Protein AF-A0A1I7Z5W1-F1 (afdb_monomer)

Radius of gyration: 34.28 Å; Cα contacts (8 Å, |Δi|>4): 39; chains: 1; bounding box: 68×54×95 Å

Solvent-accessible surface area (backbone atoms only — not comparable to full-atom values): 5970 Å² total; per-residue (Å²): 135,83,83,87,71,63,95,78,66,67,99,78,83,84,80,49,66,83,51,52,70,49,29,43,72,46,82,38,74,94,76,72,46,76,49,78,42,72,19,62,42,97,88,67,46,63,47,83,57,72,77,74,76,73,77,86,79,73,87,86,83,80,85,78,77,80,81,87,75,85,74,85,87,80,80,84,93,81,85,84,133

Sequence (81 aa):
MGMDLPPSVGELWILGDVFIGRYYTVFDFGQNRVGFAVARDIEGRAGYAPLSFHRAGRSIDRPREPSSSSQDDSSEEDAMF

Structure (mmCIF, N/CA/C/O backbone):
data_AF-A0A1I7Z5W1-F1
#
_entry.id   AF-A0A1I7Z5W1-F1
#
loop_
_atom_site.group_PDB
_atom_site.id
_atom_site.type_symbol
_atom_site.label_atom_id
_atom_site.label_alt_id
_atom_site.label_comp_id
_atom_site.label_asym_id
_atom_site.label_entity_id
_atom_site.label_seq_id
_atom_site.pdbx_PDB_ins_code
_atom_site.Cartn_x
_atom_site.Cartn_y
_atom_site.Cartn_z
_atom_site.occupancy
_atom_site.B_iso_or_equiv
_atom_site.auth_seq_id
_atom_site.auth_comp_id
_atom_site.auth_asym_id
_atom_site.auth_atom_id
_atom_site.pdbx_PDB_model_num
ATOM 1 N N . MET A 1 1 ? -6.428 18.353 5.944 1.00 51.47 1 MET A N 1
ATOM 2 C CA . MET A 1 1 ? -7.064 17.813 7.163 1.00 51.47 1 MET A CA 1
ATOM 3 C C . MET A 1 1 ? -6.190 16.667 7.642 1.00 51.47 1 MET A C 1
ATOM 5 O O . MET A 1 1 ? -5.883 15.808 6.826 1.00 51.47 1 MET A O 1
ATOM 9 N N . GLY A 1 2 ? -5.681 16.734 8.874 1.00 71.56 2 GLY A N 1
ATOM 10 C CA . GLY A 1 2 ? -4.849 15.678 9.461 1.00 71.56 2 GLY A CA 1
ATOM 11 C C . GLY A 1 2 ? -5.715 14.548 10.013 1.00 71.56 2 GLY A C 1
ATOM 12 O O . GLY A 1 2 ? -6.873 14.776 10.350 1.00 71.56 2 GLY A O 1
ATOM 13 N N . MET A 1 3 ? -5.173 13.334 10.056 1.00 74.12 3 MET A N 1
ATOM 14 C CA . MET A 1 3 ? -5.823 12.200 10.708 1.00 74.12 3 MET A CA 1
ATOM 15 C C . MET A 1 3 ? -5.535 12.293 12.212 1.00 74.12 3 MET A C 1
ATOM 17 O O . MET A 1 3 ? -4.385 12.129 12.615 1.00 74.12 3 MET A O 1
ATOM 21 N N . ASP A 1 4 ? -6.553 12.574 13.025 1.00 70.44 4 ASP A N 1
ATOM 22 C CA . ASP A 1 4 ? -6.431 12.537 14.485 1.00 70.44 4 ASP A CA 1
ATOM 23 C C . ASP A 1 4 ? -6.335 11.074 14.936 1.00 70.44 4 ASP A C 1
ATOM 25 O O . ASP A 1 4 ? -7.321 10.335 14.970 1.00 70.44 4 ASP A O 1
ATOM 29 N N . LEU A 1 5 ? -5.110 10.632 15.222 1.00 68.81 5 LEU A N 1
ATOM 30 C CA . LEU A 1 5 ? -4.831 9.302 15.755 1.00 68.81 5 LEU A CA 1
ATOM 31 C C . LEU A 1 5 ? -5.213 9.264 17.241 1.00 68.81 5 LEU A C 1
ATOM 33 O O . LEU A 1 5 ? -4.843 10.177 17.985 1.00 68.81 5 LEU A O 1
ATOM 37 N N . PRO A 1 6 ? -5.935 8.230 17.710 1.00 74.31 6 PRO A N 1
ATOM 38 C CA . PRO A 1 6 ? -6.249 8.122 19.124 1.00 74.31 6 PRO A CA 1
ATOM 39 C C . PRO A 1 6 ? -4.957 8.011 19.958 1.00 74.31 6 PRO A C 1
ATOM 41 O O . PRO A 1 6 ? -3.968 7.451 19.486 1.00 74.31 6 PRO A O 1
ATOM 44 N N . PRO A 1 7 ? -4.946 8.470 21.222 1.00 69.38 7 PRO A N 1
ATOM 45 C CA . PRO A 1 7 ? -3.743 8.455 22.065 1.00 69.38 7 PRO A CA 1
ATOM 46 C C . PRO A 1 7 ? -3.145 7.057 22.305 1.00 69.38 7 PRO A C 1
ATOM 48 O O . PRO A 1 7 ? -2.042 6.936 22.826 1.00 69.38 7 PRO A O 1
ATOM 51 N N . SER A 1 8 ? -3.897 6.000 21.985 1.00 72.62 8 SER A N 1
ATOM 52 C CA . SER A 1 8 ? -3.555 4.596 22.207 1.00 72.62 8 SER A CA 1
ATOM 53 C C . SER A 1 8 ? -2.842 3.920 21.037 1.00 72.62 8 SER A C 1
ATOM 55 O O . SER A 1 8 ? -2.436 2.765 21.176 1.00 72.62 8 SER A O 1
ATOM 57 N N . VAL A 1 9 ? -2.701 4.582 19.883 1.00 69.38 9 VAL A N 1
ATOM 58 C CA . VAL A 1 9 ? -1.893 4.023 18.794 1.00 69.38 9 VAL A CA 1
ATOM 59 C C . VAL A 1 9 ? -0.435 4.187 19.211 1.00 69.38 9 VAL A C 1
ATOM 61 O O . VAL A 1 9 ? 0.028 5.309 19.377 1.00 69.38 9 VAL A O 1
ATOM 64 N N . GLY A 1 10 ? 0.252 3.074 19.479 1.00 74.94 10 GLY A N 1
ATOM 65 C CA . GLY A 1 10 ? 1.669 3.062 19.856 1.00 74.94 10 GLY A CA 1
ATOM 66 C C . GLY A 1 10 ? 2.586 3.552 18.726 1.00 74.94 10 GLY A C 1
ATOM 67 O O . GLY A 1 10 ? 2.214 4.407 17.927 1.00 74.94 10 GLY A O 1
ATOM 68 N N . GLU A 1 11 ? 3.797 3.003 18.617 1.00 77.81 11 GLU A N 1
ATOM 69 C CA . GLU A 1 11 ? 4.701 3.359 17.515 1.00 77.81 11 GLU A CA 1
ATOM 70 C C . GLU A 1 11 ? 4.074 3.022 16.152 1.00 77.81 11 GLU A C 1
ATOM 72 O O . GLU A 1 11 ? 3.921 1.857 15.780 1.00 77.81 11 GLU A O 1
ATOM 77 N N . LEU A 1 12 ? 3.694 4.064 15.411 1.00 82.81 12 LEU A N 1
ATOM 78 C CA . LEU A 1 12 ? 3.059 3.965 14.104 1.00 82.81 12 LEU A CA 1
ATOM 79 C C . LEU A 1 12 ? 4.019 4.446 13.020 1.00 82.81 12 LEU A C 1
ATOM 81 O O . LEU A 1 12 ? 4.500 5.578 13.052 1.00 82.81 12 LEU A O 1
ATOM 85 N N . TRP A 1 13 ? 4.218 3.607 12.008 1.00 83.62 13 TRP A N 1
ATOM 86 C CA . TRP A 1 13 ? 4.967 3.956 10.808 1.00 83.62 13 TRP A CA 1
ATOM 87 C C . TRP A 1 13 ? 4.017 4.122 9.630 1.00 83.62 13 TRP A C 1
ATOM 89 O O . TRP A 1 13 ? 3.232 3.226 9.320 1.00 83.62 13 TRP A O 1
ATOM 99 N N . ILE A 1 14 ? 4.110 5.264 8.951 1.00 87.25 14 ILE A N 1
ATOM 100 C CA . ILE A 1 14 ? 3.344 5.525 7.732 1.00 87.25 14 ILE A CA 1
ATOM 101 C C . ILE A 1 14 ? 4.210 5.143 6.533 1.00 87.25 14 ILE A C 1
ATOM 103 O O . ILE A 1 14 ? 5.206 5.798 6.225 1.00 87.25 14 ILE A O 1
ATOM 107 N N . LEU A 1 15 ? 3.816 4.075 5.843 1.00 90.25 15 LEU A N 1
ATOM 108 C CA . LEU A 1 15 ? 4.457 3.624 4.610 1.00 90.25 15 LEU A CA 1
ATOM 109 C C . LEU A 1 15 ? 3.892 4.406 3.417 1.00 90.25 15 LEU A C 1
ATOM 111 O O . LEU A 1 15 ? 2.939 3.976 2.775 1.00 90.25 15 LEU A O 1
ATOM 115 N N . GLY A 1 16 ? 4.465 5.582 3.158 1.00 89.31 16 GLY A N 1
ATOM 116 C CA . GLY A 1 16 ? 4.084 6.441 2.032 1.00 89.31 16 GLY A CA 1
ATOM 117 C C . GLY A 1 16 ? 4.691 6.023 0.686 1.00 89.31 16 GLY A C 1
ATOM 118 O O . GLY A 1 16 ? 5.223 4.923 0.519 1.00 89.31 16 GLY A O 1
ATOM 119 N N . ASP A 1 17 ? 4.669 6.947 -0.271 1.00 87.62 17 ASP A N 1
ATOM 120 C CA . ASP A 1 17 ? 5.007 6.718 -1.685 1.00 87.62 17 ASP A CA 1
ATOM 121 C C . ASP A 1 17 ? 6.407 6.128 -1.917 1.00 87.62 17 ASP A C 1
ATOM 123 O O . ASP A 1 17 ? 6.603 5.325 -2.826 1.00 87.62 17 ASP A O 1
ATOM 127 N N . VAL A 1 18 ? 7.384 6.459 -1.064 1.00 87.69 18 VAL A N 1
ATOM 128 C CA . VAL A 1 18 ? 8.753 5.907 -1.138 1.00 87.69 18 VAL A CA 1
ATOM 129 C C . VAL A 1 18 ? 8.762 4.388 -0.944 1.00 87.69 18 VAL A C 1
ATOM 131 O O . VAL A 1 18 ? 9.578 3.683 -1.542 1.00 87.69 18 VAL A O 1
ATOM 134 N N . PHE A 1 19 ? 7.858 3.879 -0.109 1.00 89.25 19 PHE A N 1
ATOM 135 C CA . PHE A 1 19 ? 7.697 2.452 0.119 1.00 89.25 19 PHE A CA 1
ATOM 136 C C . PHE A 1 19 ? 6.823 1.823 -0.972 1.00 89.25 19 PHE A C 1
ATOM 138 O O . PHE A 1 19 ? 7.235 0.846 -1.599 1.00 89.25 19 PHE A O 1
ATOM 145 N N . ILE A 1 20 ? 5.658 2.417 -1.254 1.00 88.69 20 ILE A N 1
ATOM 146 C CA . ILE A 1 20 ? 4.690 1.870 -2.220 1.00 88.69 20 ILE A CA 1
ATOM 147 C C . ILE A 1 20 ? 5.252 1.868 -3.653 1.00 88.69 20 ILE A C 1
ATOM 149 O O . ILE A 1 20 ? 4.960 0.964 -4.427 1.00 88.69 20 ILE A O 1
ATOM 153 N N . GLY A 1 21 ? 6.135 2.804 -4.009 1.00 87.69 21 GLY A N 1
ATOM 154 C CA . GLY A 1 21 ? 6.798 2.817 -5.317 1.00 87.69 21 GLY A CA 1
ATOM 155 C C . GLY A 1 21 ? 7.786 1.663 -5.535 1.00 87.69 21 GLY A C 1
ATOM 156 O O . GLY A 1 21 ? 8.066 1.301 -6.674 1.00 87.69 21 GLY A O 1
ATOM 157 N N . ARG A 1 22 ? 8.317 1.064 -4.461 1.00 88.62 22 ARG A N 1
ATOM 158 C CA . ARG A 1 22 ? 9.274 -0.056 -4.538 1.00 88.62 22 ARG A CA 1
ATOM 159 C C . ARG A 1 22 ? 8.607 -1.422 -4.445 1.00 88.62 22 ARG A C 1
ATOM 161 O O . ARG A 1 22 ? 9.178 -2.408 -4.915 1.00 88.62 22 ARG A O 1
ATOM 168 N N . TYR A 1 23 ? 7.420 -1.484 -3.850 1.00 92.19 23 TYR A N 1
ATOM 169 C CA . TYR A 1 23 ? 6.710 -2.730 -3.617 1.00 92.19 23 TYR A CA 1
ATOM 170 C C . TYR A 1 23 ? 5.299 -2.684 -4.182 1.00 92.19 23 TYR A C 1
ATOM 172 O O . TYR A 1 2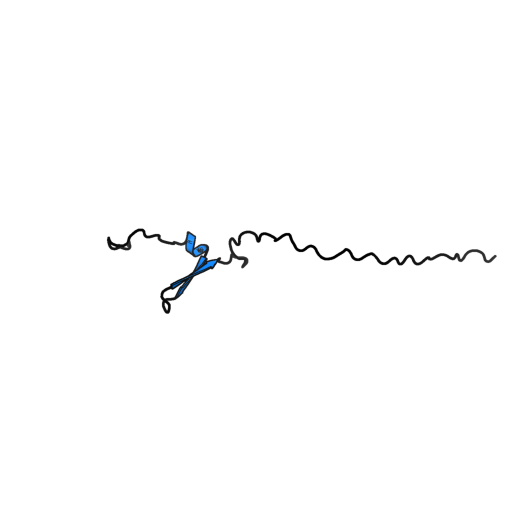3 ? 4.467 -1.868 -3.789 1.00 92.19 23 TYR A O 1
ATOM 180 N N . TYR A 1 24 ? 4.995 -3.655 -5.036 1.00 93.00 24 TYR A N 1
ATOM 181 C CA . TYR A 1 24 ? 3.615 -3.984 -5.332 1.00 93.00 24 TYR A CA 1
ATOM 182 C C . TYR A 1 24 ? 2.927 -4.443 -4.045 1.00 93.00 24 TYR A C 1
ATOM 184 O O . TYR A 1 24 ? 3.424 -5.337 -3.357 1.00 93.00 24 TYR A O 1
ATOM 192 N N . THR A 1 25 ? 1.800 -3.815 -3.720 1.00 94.56 25 THR A N 1
ATOM 193 C CA . THR A 1 25 ? 1.093 -4.009 -2.453 1.00 94.56 25 THR A CA 1
ATOM 194 C C . THR A 1 25 ? -0.319 -4.518 -2.719 1.00 94.56 25 THR A C 1
ATOM 196 O O . THR A 1 25 ? -1.057 -3.920 -3.500 1.00 94.56 25 THR A O 1
ATOM 199 N N . VAL A 1 26 ? -0.706 -5.611 -2.060 1.00 96.31 26 VAL A N 1
ATOM 200 C CA . VAL A 1 26 ? -2.056 -6.190 -2.133 1.00 96.31 26 VAL A CA 1
ATOM 201 C C . VAL A 1 26 ? -2.752 -6.018 -0.793 1.00 96.31 26 VAL A C 1
ATOM 203 O O . VAL A 1 26 ? -2.260 -6.519 0.215 1.00 96.31 26 VAL A O 1
ATOM 206 N N . PHE A 1 27 ? -3.916 -5.370 -0.798 1.00 95.50 27 PHE A N 1
ATOM 207 C CA . PHE A 1 27 ? -4.798 -5.253 0.364 1.00 95.50 27 PHE A CA 1
ATOM 208 C C . PHE A 1 27 ? -5.896 -6.314 0.272 1.00 95.50 27 PHE A C 1
ATOM 210 O O . PHE A 1 27 ? -6.866 -6.162 -0.470 1.00 95.50 27 PHE A O 1
ATOM 217 N N . ASP A 1 28 ? -5.728 -7.411 1.004 1.00 97.19 28 ASP A N 1
ATOM 218 C CA . ASP A 1 28 ? -6.686 -8.513 1.037 1.00 97.19 28 ASP A CA 1
ATOM 219 C C . ASP A 1 28 ? -7.561 -8.383 2.286 1.00 97.19 28 ASP A C 1
ATOM 221 O O . ASP A 1 28 ? -7.230 -8.876 3.367 1.00 97.19 28 ASP A O 1
ATOM 225 N N . PHE A 1 29 ? -8.691 -7.692 2.128 1.00 96.94 29 PHE A N 1
ATOM 226 C CA . PHE A 1 29 ? -9.672 -7.513 3.198 1.00 96.94 29 PHE A CA 1
ATOM 227 C C . PHE A 1 29 ? -10.379 -8.819 3.576 1.00 96.94 29 PHE A C 1
ATOM 229 O O . PHE A 1 29 ? -10.738 -8.994 4.737 1.00 96.94 29 PHE A O 1
ATOM 236 N N . GLY A 1 30 ? -10.549 -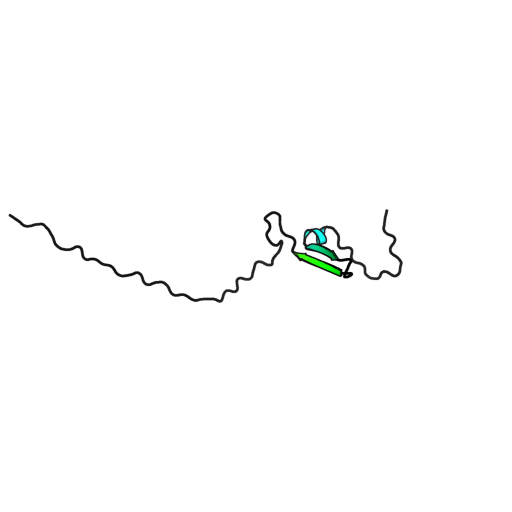9.750 2.629 1.00 98.25 30 GLY A N 1
ATOM 237 C CA . GLY A 1 30 ? -11.211 -11.032 2.883 1.00 98.25 30 GLY A CA 1
ATOM 238 C C . GLY A 1 30 ? -10.432 -11.911 3.861 1.00 98.25 30 GLY A C 1
ATOM 239 O O . GLY A 1 30 ? -11.033 -12.663 4.623 1.00 98.25 30 GLY A O 1
ATOM 240 N N . GLN A 1 31 ? -9.102 -11.785 3.872 1.00 98.19 31 GLN A N 1
ATOM 241 C CA . GLN A 1 31 ? -8.217 -12.492 4.804 1.00 98.19 31 GLN A CA 1
ATOM 242 C C . GLN A 1 31 ? -7.523 -11.567 5.814 1.00 98.19 31 GLN A C 1
ATOM 244 O O . GLN A 1 31 ? -6.614 -12.008 6.515 1.00 98.19 31 GLN A O 1
ATOM 249 N N . ASN A 1 32 ? -7.944 -10.300 5.892 1.00 97.38 32 ASN A N 1
ATOM 250 C CA . ASN A 1 32 ? -7.392 -9.265 6.769 1.00 97.38 32 ASN A CA 1
ATOM 251 C C . ASN A 1 32 ? -5.851 -9.209 6.766 1.00 97.38 32 ASN A C 1
ATOM 25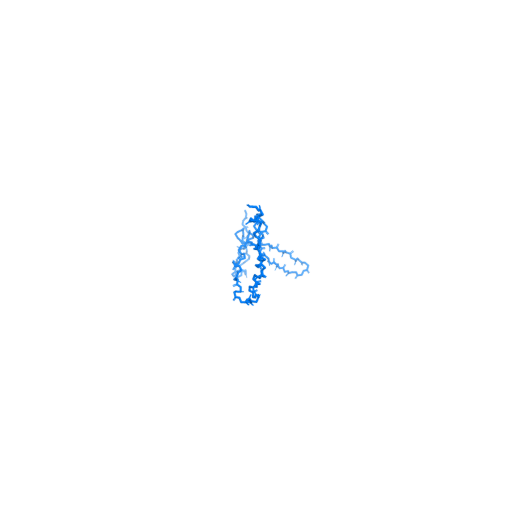3 O O . ASN A 1 32 ? -5.203 -9.287 7.812 1.00 97.38 32 ASN A O 1
ATOM 257 N N . ARG A 1 33 ? -5.248 -9.118 5.577 1.00 97.56 33 ARG A N 1
ATOM 258 C CA . ARG A 1 33 ? -3.788 -9.108 5.416 1.00 97.56 33 ARG A CA 1
ATOM 259 C C . ARG A 1 33 ? -3.327 -8.159 4.320 1.00 97.56 33 ARG A C 1
ATOM 261 O O . ARG A 1 33 ? -4.087 -7.786 3.426 1.00 97.56 33 ARG A O 1
ATOM 268 N N . VAL A 1 34 ? -2.034 -7.852 4.358 1.00 96.31 34 VAL A N 1
ATOM 269 C CA . VAL A 1 34 ? -1.340 -7.102 3.311 1.00 96.31 34 VAL A CA 1
ATOM 270 C C . VAL A 1 34 ? -0.175 -7.934 2.786 1.00 96.31 34 VAL A C 1
ATOM 272 O O . VAL A 1 34 ? 0.587 -8.502 3.567 1.00 96.31 34 VAL A O 1
ATOM 275 N N . GLY A 1 35 ? -0.061 -8.034 1.464 1.00 95.81 35 GLY A N 1
ATOM 276 C CA . GLY A 1 35 ? 1.042 -8.711 0.784 1.00 95.81 35 GLY A CA 1
ATOM 277 C C . GLY A 1 35 ? 1.941 -7.722 0.050 1.00 95.81 35 GLY A C 1
ATOM 278 O O . GLY A 1 35 ? 1.446 -6.743 -0.504 1.00 95.81 35 GLY A O 1
ATOM 279 N N . PHE A 1 36 ? 3.242 -8.012 0.005 1.00 95.12 36 PHE A N 1
ATOM 280 C CA . PHE A 1 36 ? 4.233 -7.212 -0.715 1.00 95.12 36 PHE A CA 1
ATOM 281 C C . PHE A 1 36 ? 5.011 -8.073 -1.708 1.00 95.12 36 PHE A C 1
ATOM 283 O O . PHE A 1 36 ? 5.393 -9.202 -1.401 1.00 95.12 36 PHE A O 1
ATOM 290 N N . ALA A 1 37 ? 5.284 -7.519 -2.883 1.00 93.06 37 ALA A N 1
ATOM 291 C CA . ALA A 1 37 ? 6.200 -8.080 -3.867 1.00 93.06 37 ALA A CA 1
ATOM 292 C C . ALA A 1 37 ? 7.068 -6.967 -4.452 1.00 93.06 37 ALA A C 1
ATOM 294 O O . ALA A 1 37 ? 6.662 -5.809 -4.479 1.00 93.06 37 ALA A O 1
ATOM 295 N N . VAL A 1 38 ? 8.262 -7.304 -4.930 1.00 92.12 38 VAL A N 1
ATOM 296 C CA . VAL A 1 38 ? 9.140 -6.333 -5.594 1.00 92.12 38 VAL A CA 1
ATOM 297 C C . VAL A 1 38 ? 8.431 -5.758 -6.823 1.00 92.12 38 VAL A C 1
ATOM 299 O O . VAL A 1 38 ? 7.973 -6.513 -7.685 1.00 92.12 38 VAL A O 1
ATOM 302 N N . ALA A 1 39 ? 8.324 -4.429 -6.896 1.00 91.12 39 ALA A N 1
ATOM 303 C CA . ALA A 1 39 ? 7.754 -3.758 -8.055 1.00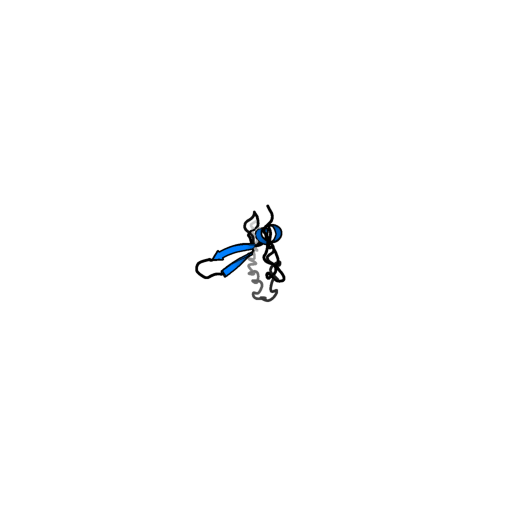 91.12 39 ALA A CA 1
ATOM 304 C C . ALA A 1 39 ? 8.649 -3.953 -9.287 1.00 91.12 39 ALA A C 1
ATOM 306 O O . ALA A 1 39 ? 9.871 -4.103 -9.194 1.00 91.12 39 ALA A O 1
ATOM 307 N N . ARG A 1 40 ? 8.027 -3.968 -10.463 1.00 90.12 40 ARG A N 1
ATOM 308 C CA . ARG A 1 40 ? 8.752 -4.012 -11.733 1.00 90.12 40 ARG A CA 1
ATOM 309 C C . ARG A 1 40 ? 9.229 -2.601 -12.082 1.00 90.12 40 ARG A C 1
ATOM 311 O O . ARG A 1 40 ? 8.502 -1.643 -11.826 1.00 90.12 40 ARG A O 1
ATOM 318 N N . ASP A 1 41 ? 10.427 -2.478 -12.644 1.00 86.94 41 ASP A N 1
ATOM 319 C CA . ASP A 1 41 ? 10.859 -1.228 -13.272 1.00 86.94 41 ASP A CA 1
ATOM 320 C C . ASP A 1 41 ? 10.116 -0.994 -14.599 1.00 86.94 41 ASP A C 1
ATOM 322 O O . ASP A 1 41 ? 9.274 -1.797 -15.021 1.00 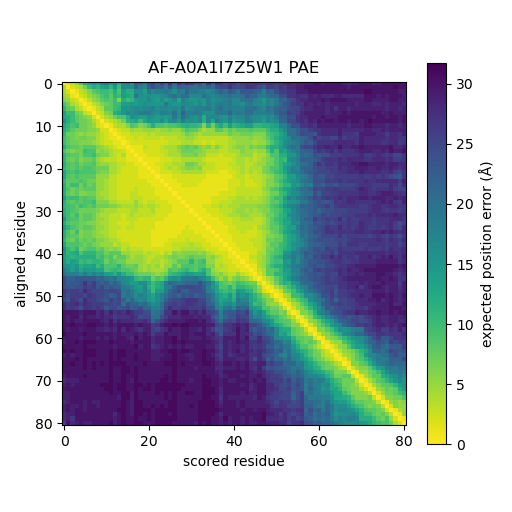86.94 41 ASP A O 1
ATOM 326 N N . ILE A 1 42 ? 10.406 0.132 -15.249 1.00 85.62 42 ILE A N 1
ATOM 327 C CA . ILE A 1 42 ? 9.747 0.524 -16.499 1.00 85.62 42 ILE A CA 1
ATOM 328 C C . ILE A 1 42 ? 10.075 -0.435 -17.657 1.00 85.62 42 ILE A C 1
ATOM 330 O O . ILE A 1 42 ? 9.277 -0.572 -18.580 1.00 85.62 42 ILE A O 1
ATOM 334 N N . GLU A 1 43 ? 11.207 -1.141 -17.593 1.00 88.19 43 GLU A N 1
ATOM 335 C CA . GLU A 1 43 ? 11.595 -2.198 -18.529 1.00 88.19 43 GLU A CA 1
ATOM 336 C C . GLU A 1 43 ? 11.019 -3.578 -18.158 1.00 88.19 43 GLU A C 1
ATOM 338 O O . GLU A 1 43 ? 11.274 -4.571 -18.845 1.00 88.19 43 GLU A O 1
ATOM 343 N N . GLY A 1 44 ? 10.243 -3.672 -17.076 1.00 84.69 44 GLY A N 1
ATOM 344 C CA . GLY A 1 44 ? 9.625 -4.912 -16.620 1.00 84.69 44 GLY A CA 1
ATOM 345 C C . GLY A 1 44 ? 10.576 -5.866 -15.887 1.00 84.69 44 GLY A C 1
ATOM 346 O O . GLY A 1 44 ? 10.240 -7.041 -15.702 1.00 84.69 44 GLY A O 1
ATOM 347 N N . ARG A 1 45 ? 11.751 -5.418 -15.447 1.00 83.62 45 ARG A N 1
ATOM 348 C CA . ARG A 1 45 ? 12.669 -6.189 -14.592 1.00 83.62 45 ARG A CA 1
ATOM 349 C C . ARG A 1 45 ? 12.264 -6.023 -13.131 1.00 83.62 45 ARG A C 1
ATOM 351 O O . ARG A 1 45 ? 11.565 -5.085 -12.771 1.00 83.62 45 ARG A O 1
ATOM 358 N N . ALA A 1 46 ? 12.659 -6.953 -12.267 1.00 78.31 46 ALA A N 1
ATOM 359 C CA . ALA A 1 46 ? 12.429 -6.790 -10.833 1.00 78.31 46 ALA A CA 1
ATOM 360 C C . ALA A 1 46 ? 13.303 -5.634 -10.311 1.00 78.31 46 ALA A C 1
ATOM 362 O O . ALA A 1 46 ? 14.532 -5.745 -10.313 1.00 78.31 46 ALA A O 1
ATOM 363 N N . GLY A 1 47 ? 12.676 -4.531 -9.892 1.00 69.81 47 GLY A N 1
ATOM 364 C CA . GLY A 1 47 ? 13.369 -3.355 -9.376 1.00 69.81 47 GLY A CA 1
ATOM 365 C C . GLY A 1 47 ? 14.152 -3.714 -8.116 1.00 69.81 47 GLY A C 1
ATOM 366 O O . GLY A 1 47 ? 13.577 -4.156 -7.130 1.00 69.81 47 GLY A O 1
ATOM 367 N N . TYR A 1 48 ? 15.476 -3.565 -8.151 1.00 63.34 48 TYR A N 1
ATOM 368 C CA . TYR A 1 48 ? 16.379 -4.023 -7.087 1.00 63.34 48 TYR A CA 1
ATOM 369 C C . TYR A 1 48 ? 16.191 -5.500 -6.700 1.00 63.34 48 TYR A C 1
ATOM 371 O O . TYR A 1 48 ? 16.224 -5.851 -5.521 1.00 63.34 48 TYR A O 1
ATOM 379 N N . ALA A 1 49 ? 16.072 -6.409 -7.671 1.00 58.75 49 ALA A N 1
ATOM 380 C CA . ALA A 1 49 ? 16.617 -7.736 -7.401 1.00 58.75 49 ALA A CA 1
ATOM 381 C C . ALA A 1 49 ? 18.107 -7.534 -7.060 1.00 58.75 49 ALA A C 1
ATOM 383 O O . ALA A 1 49 ? 18.807 -6.909 -7.867 1.00 58.75 49 ALA A O 1
ATOM 384 N N . PRO A 1 50 ? 18.616 -7.987 -5.894 1.00 53.88 50 PRO A N 1
ATOM 385 C CA . PRO A 1 50 ? 20.057 -8.037 -5.702 1.00 53.88 50 PRO A CA 1
ATOM 386 C C . PRO A 1 50 ? 20.608 -8.780 -6.913 1.00 53.88 50 PRO A C 1
ATOM 388 O O . PRO A 1 50 ? 20.097 -9.859 -7.233 1.00 53.88 50 PRO A O 1
ATOM 391 N N . LEU A 1 51 ? 21.548 -8.137 -7.627 1.00 56.62 51 LEU A N 1
ATOM 392 C CA . LEU A 1 51 ? 22.236 -8.697 -8.789 1.00 56.62 51 LEU A CA 1
ATOM 393 C C . LEU A 1 51 ? 22.433 -10.171 -8.499 1.00 56.62 51 LEU A C 1
ATOM 395 O O . LEU A 1 51 ? 23.077 -10.502 -7.502 1.00 56.62 51 LEU A O 1
ATOM 399 N N . SER A 1 52 ? 21.764 -11.028 -9.269 1.00 55.41 52 SER A N 1
ATOM 400 C CA . SER A 1 52 ? 21.748 -12.454 -8.994 1.00 55.41 52 SER A CA 1
ATOM 401 C C . SER A 1 52 ? 23.193 -12.877 -8.793 1.00 55.41 52 SER A C 1
ATOM 403 O O . SER A 1 52 ? 23.989 -12.769 -9.730 1.00 55.41 52 SER A O 1
ATOM 405 N N . PHE A 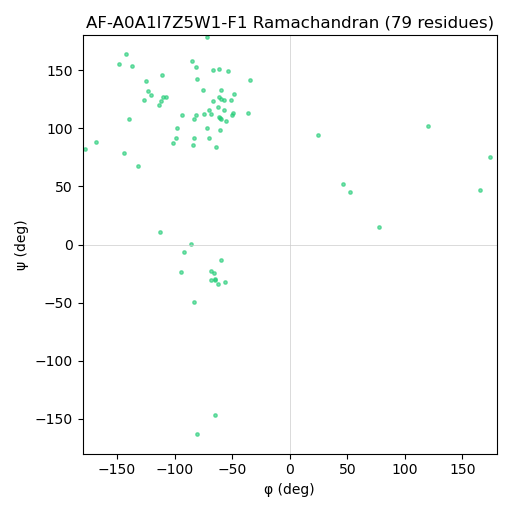1 53 ? 23.550 -13.275 -7.566 1.00 52.88 53 PHE A N 1
ATOM 406 C CA . PHE A 1 53 ? 24.841 -13.888 -7.312 1.00 52.88 53 PHE A CA 1
ATOM 407 C C . PHE A 1 53 ? 24.890 -15.058 -8.274 1.00 52.88 53 PHE A C 1
ATOM 409 O O . PHE A 1 53 ? 24.152 -16.035 -8.129 1.00 52.88 53 PHE A O 1
ATOM 416 N N . HIS A 1 54 ? 25.695 -14.907 -9.321 1.00 52.19 54 HIS A N 1
ATOM 417 C CA . HIS A 1 54 ? 25.993 -16.003 -10.203 1.00 52.19 54 HIS A CA 1
ATOM 418 C C . HIS A 1 54 ? 26.637 -17.025 -9.286 1.00 52.19 54 HIS A C 1
ATOM 420 O O . HIS A 1 54 ? 27.737 -16.812 -8.774 1.00 52.19 54 HIS A O 1
ATOM 426 N N . ARG A 1 55 ? 25.906 -18.103 -9.001 1.00 50.56 55 ARG A N 1
ATOM 427 C CA . ARG A 1 55 ? 26.471 -19.287 -8.380 1.00 50.56 55 ARG A CA 1
ATOM 428 C C . ARG A 1 55 ? 27.471 -19.842 -9.387 1.00 50.56 55 ARG A C 1
ATOM 430 O O . ARG A 1 55 ? 27.131 -20.685 -10.210 1.00 50.56 55 ARG A O 1
ATOM 437 N N . ALA A 1 56 ? 28.683 -19.297 -9.358 1.00 57.81 56 ALA A N 1
ATOM 438 C CA . ALA A 1 56 ? 29.842 -19.814 -10.052 1.00 57.81 56 ALA A CA 1
ATOM 439 C C . ALA A 1 56 ? 30.087 -21.217 -9.494 1.00 57.81 56 ALA A C 1
ATOM 441 O O . ALA A 1 56 ? 30.562 -21.380 -8.374 1.00 57.81 56 ALA A O 1
ATOM 442 N N . GLY A 1 57 ? 29.629 -22.233 -10.218 1.00 52.97 57 GLY A N 1
ATOM 443 C CA . GLY A 1 57 ? 29.694 -23.601 -9.720 1.00 52.97 57 GLY A CA 1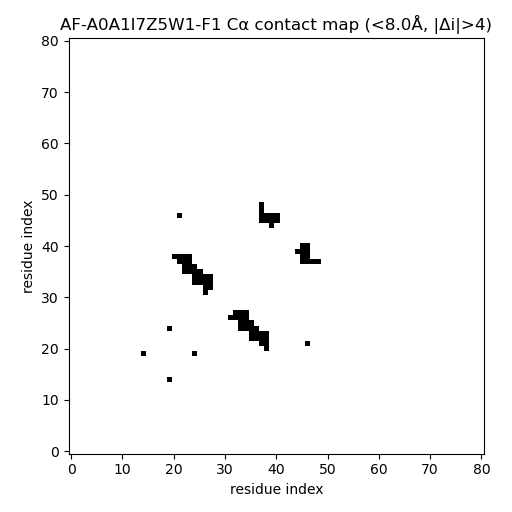
ATOM 444 C C . GLY A 1 57 ? 28.829 -24.587 -10.484 1.00 52.97 57 GLY A C 1
ATOM 445 O O . GLY A 1 57 ? 28.115 -25.357 -9.855 1.00 52.97 57 GLY A O 1
ATOM 446 N N . ARG A 1 58 ? 28.884 -24.564 -11.819 1.00 51.72 58 ARG A N 1
ATOM 447 C CA . ARG A 1 58 ? 28.706 -25.760 -12.655 1.00 51.72 58 ARG A CA 1
ATOM 448 C C . ARG A 1 58 ? 29.627 -25.651 -13.868 1.00 51.72 58 ARG A C 1
ATOM 450 O O . ARG A 1 58 ? 29.224 -25.242 -14.947 1.00 51.72 58 ARG A O 1
ATOM 457 N N . SER A 1 59 ? 30.895 -25.961 -13.626 1.00 54.81 59 SER A N 1
ATOM 458 C CA . SER A 1 59 ? 31.780 -26.613 -14.594 1.00 54.81 59 SER A CA 1
ATOM 459 C C . SER A 1 59 ? 31.107 -27.899 -15.099 1.00 54.81 59 SER A C 1
ATOM 461 O O . SER A 1 59 ? 30.394 -28.502 -14.297 1.00 54.81 59 SER A O 1
ATOM 463 N N . ILE A 1 60 ? 31.382 -28.291 -16.359 1.00 62.09 60 ILE A N 1
ATOM 464 C CA . ILE A 1 60 ? 30.890 -29.440 -17.177 1.00 62.09 60 ILE A CA 1
ATOM 465 C C . ILE A 1 60 ? 30.205 -28.836 -18.433 1.00 62.09 60 ILE A C 1
ATOM 467 O O . ILE A 1 60 ? 29.150 -28.232 -18.307 1.00 62.09 60 ILE A O 1
ATOM 471 N N . ASP A 1 61 ? 30.790 -28.800 -19.640 1.00 51.22 61 ASP A N 1
ATOM 472 C CA . ASP A 1 61 ? 31.537 -29.858 -20.332 1.00 51.22 61 ASP A CA 1
ATOM 473 C C . ASP A 1 61 ? 32.679 -29.393 -21.267 1.00 51.22 61 ASP A C 1
ATOM 475 O O . ASP A 1 61 ? 32.708 -28.290 -21.805 1.00 51.22 61 ASP A O 1
ATOM 479 N N . ARG A 1 62 ? 33.612 -30.339 -21.420 1.00 60.94 62 ARG A N 1
ATOM 480 C CA . ARG A 1 62 ? 34.848 -30.453 -22.216 1.00 60.94 62 ARG A CA 1
ATOM 481 C C . ARG A 1 62 ? 34.843 -29.778 -23.613 1.00 60.94 62 ARG A C 1
ATOM 483 O O . ARG A 1 62 ? 33.863 -29.925 -24.342 1.00 60.94 62 ARG A O 1
ATOM 490 N N . PRO A 1 63 ? 35.958 -29.155 -24.060 1.00 53.22 63 PRO A N 1
ATOM 491 C CA . PRO A 1 63 ? 36.113 -28.711 -25.448 1.00 53.22 63 PRO A CA 1
ATOM 492 C C . PRO A 1 63 ? 36.004 -29.899 -26.411 1.00 53.22 63 PRO A C 1
ATOM 494 O O . PRO A 1 63 ? 36.619 -30.943 -26.195 1.00 53.22 63 PRO A O 1
ATOM 497 N N . ARG A 1 64 ? 35.212 -29.749 -27.474 1.00 56.53 64 ARG A N 1
ATOM 498 C CA . ARG A 1 64 ? 35.131 -30.724 -28.563 1.00 56.53 64 ARG A CA 1
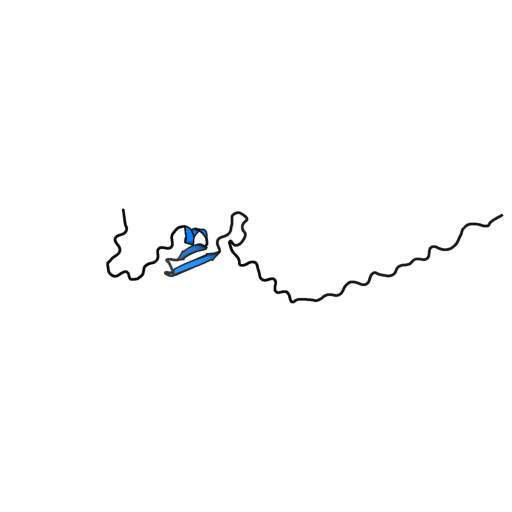ATOM 499 C C . ARG A 1 64 ? 36.450 -30.673 -29.339 1.00 56.53 64 ARG A C 1
ATOM 501 O O . ARG A 1 64 ? 36.767 -29.636 -29.914 1.00 56.53 64 ARG A O 1
ATOM 508 N N . GLU A 1 65 ? 37.203 -31.771 -29.319 1.00 64.00 65 GLU A N 1
ATOM 509 C CA . GLU A 1 65 ? 38.404 -31.967 -30.141 1.00 64.00 65 GLU A CA 1
ATOM 510 C C . GLU A 1 65 ? 38.097 -31.604 -31.609 1.00 64.00 65 GLU A C 1
ATOM 512 O O . GLU A 1 65 ? 37.085 -32.077 -32.148 1.00 64.00 65 GLU A O 1
ATOM 517 N N . PRO A 1 66 ? 38.910 -30.761 -32.270 1.00 53.12 66 PRO A N 1
ATOM 518 C CA . PRO A 1 66 ? 38.765 -30.517 -33.695 1.00 53.12 66 PRO A CA 1
ATOM 519 C C . PRO A 1 66 ? 39.115 -31.801 -34.455 1.00 53.12 66 PRO A C 1
ATOM 521 O O . PRO A 1 66 ? 40.199 -32.359 -34.308 1.00 53.12 66 PRO A O 1
ATOM 524 N N . SER A 1 67 ? 38.178 -32.284 -35.269 1.00 51.16 67 SER A N 1
ATOM 525 C CA . SER A 1 67 ? 38.389 -33.414 -36.170 1.00 51.16 67 SER A CA 1
ATOM 526 C C . SER A 1 67 ? 39.557 -33.125 -37.112 1.00 51.16 67 SER A C 1
ATOM 528 O O . SER A 1 67 ? 39.470 -32.230 -37.955 1.00 51.16 67 SER A O 1
ATOM 530 N N . SER A 1 68 ? 40.629 -33.905 -36.992 1.00 55.00 68 SER A N 1
ATOM 531 C CA . SER A 1 68 ? 41.681 -33.998 -37.994 1.00 55.00 68 SER A CA 1
ATOM 532 C C . SER A 1 68 ? 41.086 -34.523 -39.304 1.00 55.00 68 SER A C 1
ATOM 534 O O . SER A 1 68 ? 40.699 -35.682 -39.418 1.00 55.00 68 SER A O 1
ATOM 536 N N . SER A 1 69 ? 41.001 -33.652 -40.305 1.00 50.28 69 SER A N 1
ATOM 537 C CA . SER A 1 69 ? 40.839 -34.042 -41.709 1.00 50.28 69 SER A CA 1
ATOM 538 C C . SER A 1 69 ? 41.863 -33.274 -42.536 1.00 50.28 69 SER A C 1
ATOM 540 O O . SER A 1 69 ? 41.557 -32.376 -43.308 1.00 50.28 69 SER A O 1
ATOM 542 N N . SER A 1 70 ? 43.126 -33.612 -42.305 1.00 53.66 70 SER A N 1
ATOM 543 C CA . SER A 1 70 ? 44.197 -33.432 -43.275 1.00 53.66 70 SER A CA 1
ATOM 544 C C . SER A 1 70 ? 43.960 -34.437 -44.402 1.00 53.66 70 SER A C 1
ATOM 546 O O . SER A 1 70 ? 44.342 -35.601 -44.289 1.00 53.66 70 SER A O 1
ATOM 548 N N . GLN A 1 71 ? 43.244 -34.010 -45.440 1.00 55.47 71 GLN A N 1
ATOM 549 C CA . GLN A 1 71 ? 43.290 -34.662 -46.742 1.00 55.47 71 GLN A CA 1
ATOM 550 C C . GLN A 1 71 ? 44.511 -34.117 -47.474 1.00 55.47 71 GLN A C 1
ATOM 552 O O . GLN A 1 71 ? 44.550 -32.947 -47.848 1.00 55.47 71 GLN A O 1
ATOM 557 N N . ASP A 1 72 ? 45.516 -34.984 -47.578 1.00 53.47 72 ASP A N 1
ATOM 558 C CA . ASP A 1 72 ? 46.614 -34.891 -48.530 1.00 53.47 72 ASP A CA 1
ATOM 559 C C . ASP A 1 72 ? 46.045 -34.667 -49.935 1.00 53.47 72 ASP A C 1
ATOM 561 O O . ASP A 1 72 ? 45.415 -35.559 -50.504 1.00 53.47 72 ASP A O 1
ATOM 565 N N . ASP A 1 73 ? 46.277 -33.479 -50.487 1.00 55.69 73 ASP A N 1
ATOM 566 C CA . ASP A 1 73 ? 46.253 -33.246 -51.927 1.00 55.69 73 ASP A CA 1
ATOM 567 C C . ASP A 1 73 ? 47.709 -33.213 -52.392 1.00 55.69 73 ASP A C 1
ATOM 569 O O . ASP A 1 73 ? 48.395 -32.192 -52.344 1.00 55.69 73 ASP A O 1
ATOM 573 N N . SER A 1 74 ? 48.228 -34.394 -52.710 1.00 56.81 74 SER A N 1
ATOM 574 C CA . SER A 1 74 ? 49.519 -34.559 -53.365 1.00 56.81 74 SER A CA 1
ATOM 575 C C . SER A 1 74 ? 49.408 -35.666 -54.400 1.00 56.81 74 SER A C 1
ATOM 577 O O . SER A 1 74 ? 49.307 -36.838 -54.045 1.00 56.81 74 SER A O 1
ATOM 579 N N . SER A 1 75 ? 49.413 -35.282 -55.679 1.00 58.66 75 SER A N 1
ATOM 580 C CA . SER A 1 75 ? 50.155 -35.936 -56.773 1.00 58.66 75 SER A CA 1
ATOM 581 C C . SER A 1 75 ? 49.938 -35.164 -58.083 1.00 58.66 75 SER A C 1
ATOM 583 O O . SER A 1 75 ? 49.062 -35.485 -58.876 1.00 58.66 75 SER A O 1
ATOM 585 N N . GLU A 1 76 ? 50.714 -34.093 -58.235 1.00 63.25 76 GLU A N 1
ATOM 586 C CA . GLU A 1 76 ? 51.504 -33.740 -59.426 1.00 63.25 76 GLU A CA 1
ATOM 587 C C . GLU A 1 76 ? 51.038 -34.309 -60.788 1.00 63.25 76 GLU A C 1
ATOM 589 O O . GLU A 1 76 ? 51.459 -35.382 -61.220 1.00 63.25 76 GLU A O 1
ATOM 594 N N . GLU A 1 77 ? 50.249 -33.520 -61.524 1.00 64.94 77 GLU A N 1
ATOM 595 C CA . GLU A 1 77 ? 50.288 -33.506 -62.990 1.00 64.94 77 GLU A CA 1
ATOM 596 C C . GLU A 1 77 ? 51.426 -32.575 -63.432 1.00 64.94 77 GLU A C 1
ATOM 598 O O . GLU A 1 77 ? 51.212 -31.374 -63.550 1.00 64.94 77 GLU A O 1
ATOM 603 N N . ASP A 1 78 ? 52.637 -33.099 -63.642 1.00 57.69 78 ASP A N 1
ATOM 604 C CA . ASP A 1 78 ? 53.630 -32.455 -64.519 1.00 57.69 78 ASP A CA 1
ATOM 605 C C . ASP A 1 78 ? 54.814 -33.396 -64.803 1.00 57.69 78 ASP 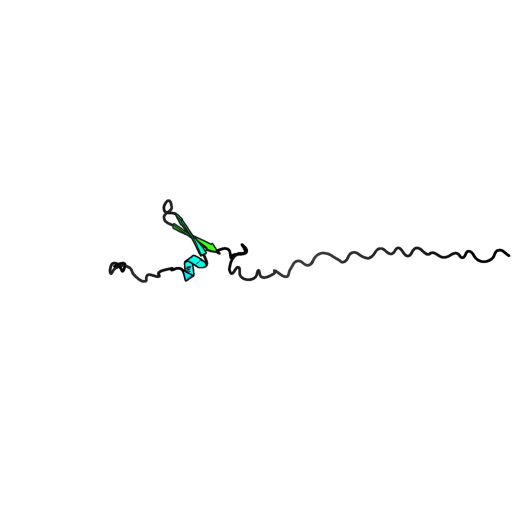A C 1
ATOM 607 O O . ASP A 1 78 ? 55.803 -33.426 -64.075 1.00 57.69 78 ASP A O 1
ATOM 611 N N . ALA A 1 79 ? 54.682 -34.212 -65.856 1.00 52.25 79 ALA A N 1
ATOM 612 C CA . ALA A 1 79 ? 55.766 -34.630 -66.760 1.00 52.25 79 ALA A CA 1
ATOM 613 C C . ALA A 1 79 ? 55.238 -35.686 -67.747 1.00 52.25 79 ALA A C 1
ATOM 615 O O . ALA A 1 79 ? 55.527 -36.880 -67.643 1.00 52.25 79 ALA A O 1
ATOM 616 N N . MET A 1 80 ? 54.469 -35.242 -68.740 1.00 57.56 80 MET A N 1
ATOM 617 C CA . MET A 1 80 ? 54.397 -35.942 -70.018 1.00 57.56 80 MET A CA 1
ATOM 618 C C . MET A 1 80 ? 55.015 -35.015 -71.068 1.00 57.56 80 MET A C 1
ATOM 620 O O . MET A 1 80 ? 54.496 -33.922 -71.286 1.00 57.56 80 MET A O 1
ATOM 624 N N . PHE A 1 81 ? 56.086 -35.521 -71.694 1.00 47.94 81 PHE A N 1
ATOM 625 C CA . PHE A 1 81 ? 56.942 -34.947 -72.748 1.00 47.94 81 PHE A CA 1
ATOM 626 C C . PHE A 1 81 ? 58.147 -34.112 -72.299 1.00 47.94 81 PHE A C 1
ATOM 628 O O . PHE A 1 81 ? 57.973 -32.994 -71.774 1.00 47.94 81 PHE A O 1
#

InterPro domains:
  IPR021109 Aspartic peptidase domain superfamily [G3DSA:2.40.70.10] (1-39)
  IPR021109 Aspartic peptidase domain superfamily [SSF50630] (1-39)
  IPR033121 Peptidase family A1 domain [PF00026] (6-38)
  IPR033121 Peptidase family A1 domain [PS51767] (1-37)

Secondary structure (DSSP, 8-state):
------TT--S-----HHHHTTEEEEEETTTTEEEEEEPB-TTSSBTT---------------------------------

Foldseek 3Di:
DDDPDPPPPPDDDDCDPVNCVQWDWDCDPVVRDIDTDGDADPVRHRDPPPPPPPPPDDDDDDDDPPDDDPDDPDDDDDDDD

Organism: NCBI:txid37863

Mean predicted aligned error: 17.62 Å

pLDDT: mean 73.1, std 16.98, range [47.94, 98.25]

Nearest PDB structures (foldseek):
  1b5f-assembly1_B  TM=7.913E-01  e=1.969E-02  Cynara cardunculus
  6rfq-assembly1_G  TM=2.790E-01  e=3.654E+00  Yarrowia lipolytica
  7zmg-assembly1_G  TM=2.875E-01  e=3.907E+00  Thermochaetoides thermophila DSM 1495
  7zd6-assembly1_5  TM=2.859E-01  e=8.162E+00  Ovis aries